Protein AF-A0A8S3R1W1-F1 (afdb_monomer_lite)

Structure (mmCIF, N/CA/C/O backbone):
data_AF-A0A8S3R1W1-F1
#
_entry.id   AF-A0A8S3R1W1-F1
#
loop_
_atom_site.group_PDB
_atom_site.id
_atom_site.type_symbol
_atom_site.label_atom_id
_atom_site.label_alt_id
_atom_site.label_comp_id
_atom_site.label_asym_id
_atom_site.label_entity_id
_atom_site.label_seq_id
_atom_site.pdbx_PDB_ins_code
_atom_site.Cartn_x
_atom_site.Cartn_y
_atom_site.Cartn_z
_atom_site.occupancy
_atom_site.B_iso_or_equiv
_atom_site.auth_seq_id
_atom_site.auth_comp_id
_atom_site.auth_asym_id
_atom_site.auth_atom_id
_atom_site.pdbx_PDB_model_num
ATOM 1 N N . MET A 1 1 ? 30.545 12.378 -71.059 1.00 62.28 1 MET A N 1
ATOM 2 C CA . MET A 1 1 ? 31.740 12.151 -70.222 1.00 62.28 1 MET A CA 1
ATOM 3 C C . MET A 1 1 ? 31.896 13.352 -69.300 1.00 62.28 1 MET A C 1
ATOM 5 O O . MET A 1 1 ? 31.771 14.473 -69.785 1.00 62.28 1 MET A O 1
ATOM 9 N N . THR A 1 2 ? 32.040 13.124 -67.996 1.00 83.81 2 THR A N 1
ATOM 10 C CA . THR A 1 2 ? 32.124 14.162 -66.950 1.00 83.81 2 THR A CA 1
ATOM 11 C C . THR A 1 2 ? 33.493 14.103 -66.293 1.00 83.81 2 THR A C 1
ATOM 13 O O . THR A 1 2 ? 33.941 13.021 -65.923 1.00 83.81 2 THR A O 1
ATOM 16 N N . PHE A 1 3 ? 34.131 15.254 -66.132 1.00 90.25 3 PHE A N 1
ATOM 17 C CA . PHE A 1 3 ? 35.479 15.382 -65.592 1.00 90.25 3 PHE A CA 1
ATOM 18 C C . PHE A 1 3 ? 35.450 16.205 -64.308 1.00 90.25 3 PHE A C 1
ATOM 20 O O . PHE A 1 3 ? 34.447 16.839 -63.983 1.00 90.25 3 PHE A O 1
ATOM 27 N N . TYR A 1 4 ? 36.554 16.207 -63.581 1.00 91.75 4 TYR A N 1
ATOM 28 C CA . TYR A 1 4 ? 36.767 17.025 -62.402 1.00 91.75 4 TYR A CA 1
ATOM 29 C C . TYR A 1 4 ? 37.987 17.914 -62.618 1.00 91.75 4 TYR A C 1
ATOM 31 O O . TYR A 1 4 ? 39.037 17.432 -63.046 1.00 91.75 4 TYR A O 1
ATOM 39 N N . CYS A 1 5 ? 37.844 19.208 -62.338 1.00 91.50 5 CYS A N 1
ATOM 40 C CA . CYS A 1 5 ? 38.947 20.154 -62.404 1.00 91.50 5 CYS A CA 1
ATOM 41 C C . CYS A 1 5 ? 39.556 20.331 -61.012 1.00 91.50 5 CYS A C 1
ATOM 43 O O . CYS A 1 5 ? 38.955 20.986 -60.164 1.00 91.50 5 CYS A O 1
ATOM 45 N N . SER A 1 6 ? 40.766 19.817 -60.783 1.00 87.81 6 SER A N 1
ATOM 46 C CA . SER A 1 6 ? 41.440 19.938 -59.479 1.00 87.81 6 SER A CA 1
ATOM 47 C C . SER A 1 6 ? 41.802 21.382 -59.124 1.00 87.81 6 SER A C 1
ATOM 49 O O . SER A 1 6 ? 41.857 21.734 -57.952 1.00 87.81 6 SER A O 1
ATOM 51 N N . THR A 1 7 ? 41.990 22.248 -60.127 1.00 88.56 7 THR A N 1
ATOM 52 C CA . THR A 1 7 ? 42.288 23.676 -59.921 1.00 88.56 7 THR A CA 1
ATOM 53 C C . THR A 1 7 ? 41.090 24.460 -59.378 1.00 88.56 7 THR A C 1
ATOM 55 O O . THR A 1 7 ? 41.277 25.375 -58.584 1.00 88.56 7 THR A O 1
ATOM 58 N N . HIS A 1 8 ? 39.872 24.117 -59.809 1.00 89.19 8 HIS A N 1
ATOM 59 C CA . HIS A 1 8 ? 38.638 24.814 -59.417 1.00 89.19 8 HIS A CA 1
ATOM 60 C C . HIS A 1 8 ? 37.786 24.017 -58.418 1.00 89.19 8 HIS A C 1
ATOM 62 O O . HIS A 1 8 ? 36.815 24.550 -57.894 1.00 89.19 8 HIS A O 1
ATOM 68 N N . ILE A 1 9 ? 38.170 22.768 -58.129 1.00 87.81 9 ILE A N 1
ATOM 69 C CA . ILE A 1 9 ? 37.506 21.864 -57.179 1.00 87.81 9 ILE A CA 1
ATOM 70 C C . ILE A 1 9 ? 36.024 21.667 -57.556 1.00 87.81 9 ILE A C 1
ATOM 72 O O . ILE A 1 9 ? 35.125 21.706 -56.721 1.00 87.81 9 ILE A O 1
ATOM 76 N N . GLU A 1 10 ? 35.748 21.476 -58.851 1.00 89.38 10 GLU A N 1
ATOM 77 C CA . GLU A 1 10 ? 34.379 21.325 -59.356 1.00 89.38 10 GLU A CA 1
ATOM 78 C C . GLU A 1 10 ? 34.262 20.312 -60.513 1.00 89.38 10 GLU A C 1
ATOM 80 O O . GLU A 1 10 ? 35.210 20.119 -61.290 1.00 89.38 10 GLU A O 1
ATOM 85 N N . PRO A 1 11 ? 33.101 19.637 -60.649 1.00 90.19 11 PRO A N 1
ATOM 86 C CA . PRO A 1 11 ? 32.809 18.794 -61.798 1.00 90.19 11 PRO A CA 1
ATOM 87 C C . PRO A 1 11 ? 32.510 19.650 -63.035 1.00 90.19 11 PRO A C 1
ATOM 89 O O . PRO A 1 11 ? 31.760 20.621 -62.984 1.00 90.19 11 PRO A O 1
ATOM 92 N N . CYS A 1 12 ? 33.048 19.250 -64.183 1.00 89.19 12 CYS A N 1
ATOM 93 C CA . CYS A 1 12 ? 32.896 19.954 -65.450 1.00 89.19 12 CYS A CA 1
ATOM 94 C C . CYS A 1 12 ? 32.514 19.002 -66.596 1.00 89.19 12 CYS A C 1
ATOM 96 O O . CYS A 1 12 ? 32.862 17.818 -66.626 1.00 89.19 12 CYS A O 1
ATOM 98 N N . CYS A 1 13 ? 31.757 19.522 -67.565 1.00 89.69 13 CYS A N 1
ATOM 99 C CA . CYS A 1 13 ? 31.455 18.826 -68.815 1.00 89.69 13 CYS A CA 1
ATOM 100 C C . CYS A 1 13 ? 32.455 19.217 -69.918 1.00 89.69 13 CYS A C 1
ATOM 102 O O . CYS A 1 13 ? 33.242 20.151 -69.763 1.00 89.69 13 CYS A O 1
ATOM 104 N N . VAL A 1 14 ? 32.391 18.534 -71.065 1.00 87.31 14 VAL A N 1
ATOM 105 C CA . VAL A 1 14 ? 33.278 18.778 -72.222 1.00 87.31 14 VAL A CA 1
ATOM 106 C C . VAL A 1 14 ? 33.239 20.241 -72.699 1.00 87.31 14 VAL A C 1
ATOM 108 O O . VAL A 1 14 ? 34.277 20.805 -73.050 1.00 87.31 14 VAL A O 1
ATOM 111 N N . SER A 1 15 ? 32.069 20.885 -72.657 1.00 88.62 15 SER A N 1
ATOM 112 C CA . SER A 1 15 ? 31.927 22.304 -73.013 1.00 88.62 15 SER A CA 1
ATOM 113 C C . SER A 1 15 ? 32.654 23.216 -72.019 1.00 88.62 15 SER A C 1
ATOM 115 O O . SER A 1 15 ? 33.432 24.073 -72.424 1.00 88.62 15 SER A O 1
ATOM 117 N N . CYS A 1 16 ? 32.495 22.982 -70.711 1.00 88.06 16 CYS A N 1
ATOM 118 C CA . CYS A 1 16 ? 33.198 23.754 -69.680 1.00 88.06 16 CYS A CA 1
ATOM 119 C C . CYS A 1 16 ? 34.724 23.617 -69.792 1.00 88.06 16 CYS A C 1
ATOM 121 O O . CYS A 1 16 ? 35.439 24.593 -69.563 1.00 88.06 16 CYS A O 1
ATOM 123 N N . ILE 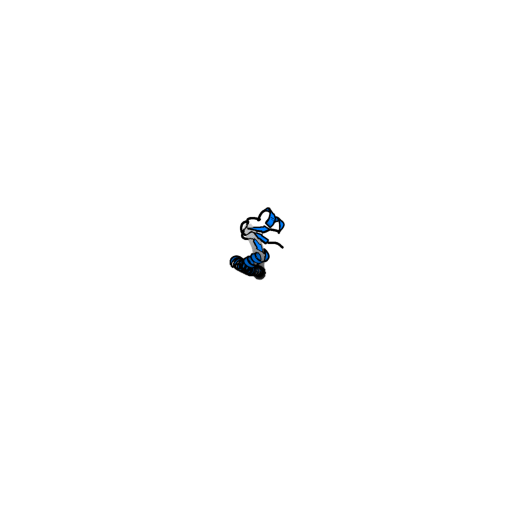A 1 17 ? 35.226 22.436 -70.173 1.00 86.69 17 ILE A N 1
ATOM 124 C CA . ILE A 1 17 ? 36.659 22.212 -70.417 1.00 86.69 17 ILE A CA 1
ATOM 125 C C . ILE A 1 17 ? 37.172 23.095 -71.553 1.00 86.69 17 ILE A C 1
ATOM 127 O O . ILE A 1 17 ? 38.246 23.681 -71.438 1.00 86.69 17 ILE A O 1
ATOM 131 N N . SER A 1 18 ? 36.398 23.204 -72.631 1.00 84.38 18 SER A N 1
ATOM 132 C CA . SER A 1 18 ? 36.803 23.930 -73.838 1.00 84.38 18 SER A CA 1
ATOM 133 C C . SER A 1 18 ? 36.807 25.449 -73.639 1.00 84.38 18 SER A C 1
ATOM 135 O O . SER A 1 18 ? 37.669 26.130 -74.197 1.00 84.38 18 SER A O 1
ATOM 137 N N . ASP A 1 19 ? 35.896 25.959 -72.804 1.00 87.38 19 ASP A N 1
ATOM 138 C CA . ASP A 1 19 ? 35.684 27.401 -72.637 1.00 87.38 19 ASP A CA 1
ATOM 139 C C . ASP A 1 19 ? 36.339 27.963 -71.370 1.00 87.38 19 ASP A C 1
ATOM 141 O O . ASP A 1 19 ? 37.083 28.941 -71.428 1.00 87.38 19 ASP A O 1
ATOM 145 N N . LYS A 1 20 ? 36.071 27.352 -70.210 1.00 85.19 20 LYS A N 1
ATOM 146 C CA . LYS A 1 20 ? 36.427 27.907 -68.892 1.00 85.19 20 LYS A CA 1
ATOM 147 C C . LYS A 1 20 ? 37.667 27.265 -68.283 1.00 85.19 20 LYS A C 1
ATOM 149 O O . LYS A 1 20 ? 38.432 27.943 -67.606 1.00 85.19 20 LYS A O 1
ATOM 154 N N . HIS A 1 21 ? 37.900 25.982 -68.555 1.00 87.56 21 HIS A N 1
ATOM 155 C CA . HIS A 1 21 ? 39.029 25.231 -67.992 1.00 87.56 21 HIS A CA 1
ATOM 156 C C . HIS A 1 21 ? 40.114 24.903 -69.026 1.00 87.56 21 HIS A C 1
ATOM 158 O O . HIS A 1 21 ? 40.952 24.037 -68.785 1.00 87.56 21 HIS A O 1
ATOM 164 N N . LYS A 1 22 ? 40.153 25.632 -70.153 1.00 83.50 22 LYS A N 1
ATOM 165 C CA . LYS A 1 22 ? 41.090 25.418 -71.274 1.00 83.50 22 LYS A CA 1
ATOM 166 C C . LYS A 1 22 ? 42.569 25.457 -70.865 1.00 83.50 22 LYS A C 1
ATOM 168 O O . LYS A 1 22 ? 43.431 24.945 -71.575 1.00 83.50 22 LYS A O 1
ATOM 173 N N . HIS A 1 23 ? 42.880 26.113 -69.749 1.00 86.44 23 HIS A N 1
ATOM 174 C CA . HIS A 1 23 ? 44.240 26.259 -69.221 1.00 86.44 23 HIS A CA 1
ATOM 175 C C . HIS A 1 23 ? 44.473 25.486 -67.916 1.00 86.44 23 HIS A C 1
ATOM 177 O O . HIS A 1 23 ? 45.573 25.536 -67.364 1.00 86.44 23 HIS A O 1
ATOM 183 N N . CYS A 1 24 ? 43.471 24.751 -67.430 1.00 87.75 24 CYS A N 1
ATOM 184 C CA . CYS A 1 24 ? 43.619 23.876 -66.276 1.00 87.75 24 CYS A CA 1
ATOM 185 C C . CYS A 1 24 ? 44.366 22.609 -66.690 1.00 87.75 24 CYS A C 1
ATOM 187 O O . CYS A 1 24 ? 43.989 21.943 -67.650 1.00 87.75 24 CYS A O 1
ATOM 189 N N . ARG A 1 25 ? 45.438 22.282 -65.967 1.00 77.12 25 ARG A N 1
ATOM 190 C CA . ARG A 1 25 ? 46.314 21.146 -66.302 1.00 77.12 25 ARG A CA 1
ATOM 191 C C . ARG A 1 25 ? 45.869 19.828 -65.676 1.00 77.12 25 ARG A C 1
ATOM 193 O O . ARG A 1 25 ? 46.262 18.772 -66.152 1.00 77.12 25 ARG A O 1
ATOM 200 N N . GLU A 1 26 ? 45.042 19.894 -64.642 1.00 82.12 26 GLU A N 1
ATOM 201 C CA . GLU A 1 26 ? 44.616 18.740 -63.853 1.00 82.12 26 GLU A CA 1
ATOM 202 C C . GLU A 1 26 ? 43.118 18.506 -64.044 1.00 82.12 26 GLU A C 1
ATOM 204 O O . GLU A 1 26 ? 42.285 18.888 -63.218 1.00 82.12 26 GLU A O 1
ATOM 209 N N . LEU A 1 27 ? 42.785 17.928 -65.199 1.00 86.62 27 LEU A N 1
ATOM 210 C CA . LEU A 1 27 ? 41.463 17.386 -65.486 1.00 86.62 27 LEU A CA 1
ATOM 211 C C . LEU A 1 27 ? 41.539 15.869 -65.344 1.00 86.62 27 LEU A C 1
ATOM 213 O O . LEU A 1 27 ? 42.262 15.208 -66.086 1.00 86.62 27 LEU A O 1
ATOM 217 N N . VAL A 1 28 ? 40.793 15.335 -64.388 1.00 88.31 28 VAL A N 1
ATOM 218 C CA . VAL A 1 28 ? 40.712 13.898 -64.096 1.00 88.31 28 VAL A CA 1
ATOM 219 C C . VAL A 1 28 ? 39.298 13.407 -64.358 1.00 88.31 28 VAL A C 1
ATOM 221 O O . VAL A 1 28 ? 38.341 14.184 -64.303 1.00 88.31 28 VAL A O 1
ATOM 224 N N . ASP A 1 29 ? 39.139 12.123 -64.671 1.00 89.75 29 ASP A N 1
ATOM 225 C CA . ASP A 1 29 ? 37.804 11.544 -64.785 1.00 89.75 29 ASP A CA 1
ATOM 226 C C . ASP A 1 29 ? 37.107 11.638 -63.418 1.00 89.75 29 ASP A C 1
ATOM 228 O O . ASP A 1 29 ? 37.662 11.262 -62.380 1.00 89.75 29 ASP A O 1
ATOM 232 N N . LEU A 1 30 ? 35.876 12.154 -63.396 1.00 87.81 30 LEU A N 1
ATOM 233 C CA . LEU A 1 30 ? 35.115 12.304 -62.156 1.00 87.81 30 LEU A CA 1
ATOM 234 C C . LEU A 1 30 ? 34.918 10.949 -61.447 1.00 87.81 30 LEU A C 1
ATOM 236 O O . LEU A 1 30 ? 34.847 10.881 -60.217 1.00 87.81 30 LEU A O 1
ATOM 240 N N . SER A 1 31 ? 34.859 9.855 -62.209 1.00 87.25 31 SER A N 1
ATOM 241 C CA . SER A 1 31 ? 34.762 8.499 -61.669 1.00 87.25 31 SER A CA 1
ATOM 242 C C . SER A 1 31 ? 36.019 8.063 -60.905 1.00 87.25 31 SER A C 1
ATOM 244 O O . SER A 1 31 ? 35.906 7.306 -59.942 1.00 87.25 31 SER A O 1
ATOM 246 N N . GLU A 1 32 ? 37.204 8.559 -61.265 1.00 85.19 32 GLU A N 1
ATOM 247 C CA . GLU A 1 32 ? 38.458 8.268 -60.559 1.00 85.19 32 GLU A CA 1
ATOM 248 C C . GLU A 1 32 ? 38.570 9.085 -59.273 1.00 85.19 32 GLU A C 1
ATOM 250 O O . GLU A 1 32 ? 38.876 8.529 -58.219 1.00 85.19 32 GLU A O 1
ATOM 255 N N . VAL A 1 33 ? 38.211 10.373 -59.326 1.00 86.69 33 VAL A N 1
ATOM 256 C CA . VAL A 1 33 ? 38.172 11.244 -58.138 1.00 86.69 33 VAL A CA 1
ATOM 257 C C . VAL A 1 33 ? 37.172 10.715 -57.110 1.00 86.69 33 VAL A C 1
ATOM 259 O O . VAL A 1 33 ? 37.492 10.596 -55.930 1.00 86.69 33 VAL A O 1
ATOM 262 N N . THR A 1 34 ? 35.976 10.312 -57.544 1.00 86.25 34 THR A N 1
ATOM 263 C CA . THR A 1 34 ? 34.969 9.741 -56.634 1.00 86.25 34 THR A CA 1
ATOM 264 C C . THR A 1 34 ? 35.378 8.388 -56.056 1.00 86.25 34 THR A C 1
ATOM 266 O O . THR A 1 34 ? 35.049 8.113 -54.904 1.00 86.25 34 THR A O 1
ATOM 269 N N . LYS A 1 35 ? 36.106 7.544 -56.801 1.00 87.88 35 LYS A N 1
ATOM 270 C CA . LYS A 1 35 ? 36.710 6.320 -56.245 1.00 87.88 35 LYS A CA 1
ATOM 271 C C . LYS A 1 35 ? 37.771 6.653 -55.196 1.00 87.88 35 LYS A C 1
ATOM 273 O O . LYS A 1 35 ? 37.752 6.048 -54.132 1.00 87.88 35 LYS A O 1
ATOM 278 N N . GLY A 1 36 ? 38.634 7.633 -55.466 1.00 85.31 36 GLY A N 1
ATOM 279 C CA . GLY A 1 36 ? 39.655 8.096 -54.524 1.00 85.31 36 GLY A CA 1
ATOM 280 C C . GLY A 1 36 ? 39.055 8.616 -53.217 1.00 85.31 36 GLY A C 1
ATOM 281 O O . GLY A 1 36 ? 39.487 8.201 -52.151 1.00 85.31 36 GLY A O 1
ATOM 282 N N . VAL A 1 37 ? 38.001 9.435 -53.293 1.00 87.38 37 VAL A N 1
ATOM 283 C CA . VAL A 1 37 ? 37.284 9.942 -52.108 1.00 87.38 37 VAL A CA 1
ATOM 284 C C . VAL A 1 37 ? 36.596 8.813 -51.338 1.00 87.38 37 VAL A C 1
ATOM 286 O O . VAL A 1 37 ? 36.685 8.765 -50.119 1.00 87.38 37 VAL A O 1
ATOM 289 N N . LYS A 1 38 ? 35.946 7.863 -52.023 1.00 87.44 38 LYS A N 1
ATOM 290 C CA . LYS A 1 38 ? 35.299 6.711 -51.362 1.00 87.44 38 LYS A CA 1
ATOM 291 C C . LYS A 1 38 ? 36.286 5.783 -50.651 1.00 87.44 38 LYS A C 1
ATOM 293 O O . LYS A 1 38 ? 35.886 5.082 -49.727 1.00 87.44 38 LYS A O 1
ATOM 298 N N . CYS A 1 39 ? 37.534 5.754 -51.106 1.00 88.94 39 CYS A N 1
ATOM 299 C CA . CYS A 1 39 ? 38.614 4.983 -50.499 1.00 88.94 39 CYS A CA 1
ATOM 300 C C . CYS A 1 39 ? 39.528 5.845 -49.614 1.00 88.94 39 CYS A C 1
ATOM 302 O O . CYS A 1 39 ? 40.556 5.341 -49.163 1.00 88.94 39 CYS A O 1
ATOM 304 N N . SER A 1 40 ? 39.204 7.127 -49.400 1.00 93.19 40 SER A N 1
ATOM 305 C CA . SER A 1 40 ? 40.021 7.998 -48.560 1.00 93.19 40 SER A CA 1
ATOM 306 C C . SER A 1 40 ? 39.870 7.589 -47.101 1.00 93.19 40 SER A C 1
ATOM 308 O O . SER A 1 40 ? 38.803 7.142 -46.669 1.00 93.19 40 SER A O 1
ATOM 310 N N . THR A 1 41 ? 40.949 7.742 -46.340 1.00 94.00 41 THR A N 1
ATOM 311 C CA . THR A 1 41 ? 40.965 7.445 -44.907 1.00 94.00 41 THR A CA 1
ATOM 312 C C . THR A 1 41 ? 39.911 8.263 -44.174 1.00 94.00 41 THR A C 1
ATOM 314 O O . THR A 1 41 ? 39.161 7.714 -43.386 1.00 94.00 41 THR A O 1
ATOM 317 N N . GLU A 1 42 ? 39.736 9.538 -44.525 1.00 93.50 42 GLU A N 1
ATOM 318 C CA . GLU A 1 42 ? 38.749 10.418 -43.893 1.00 93.50 42 GLU A CA 1
ATOM 319 C C . GLU A 1 42 ? 37.306 9.958 -44.137 1.00 93.50 42 GLU A C 1
ATOM 321 O O . GLU A 1 42 ? 36.463 10.073 -43.247 1.00 93.50 42 GLU A O 1
ATOM 326 N N . PHE A 1 43 ? 36.998 9.449 -45.337 1.00 93.56 43 PHE A N 1
ATOM 327 C CA . PHE A 1 43 ? 35.667 8.926 -45.640 1.00 93.56 43 PHE A CA 1
ATOM 328 C C . PHE A 1 43 ? 35.396 7.613 -44.899 1.00 93.56 43 PHE A C 1
ATOM 330 O O . PHE A 1 43 ? 34.294 7.423 -44.380 1.00 93.56 43 PHE A O 1
ATOM 337 N N . LEU A 1 44 ? 36.386 6.719 -44.839 1.00 94.12 44 LEU A N 1
ATOM 338 C CA . LEU A 1 44 ? 36.280 5.456 -44.108 1.00 94.12 44 LEU A CA 1
ATOM 339 C C . LEU A 1 44 ? 36.157 5.693 -42.595 1.00 94.12 44 LEU A C 1
ATOM 341 O O . LEU A 1 44 ? 35.241 5.144 -41.989 1.00 94.12 44 LEU A O 1
ATOM 345 N N . ASP A 1 45 ? 36.968 6.587 -42.026 1.00 96.25 45 ASP A N 1
ATOM 346 C CA . ASP A 1 45 ? 36.900 6.992 -40.616 1.00 96.25 45 ASP A CA 1
ATOM 347 C C . ASP A 1 45 ? 35.539 7.622 -40.284 1.00 96.25 45 ASP A C 1
ATOM 349 O O . ASP A 1 45 ? 34.940 7.344 -39.245 1.00 96.25 45 ASP A O 1
ATOM 353 N N . LEU A 1 46 ? 35.011 8.485 -41.163 1.00 94.94 46 LEU A N 1
ATOM 354 C CA . LEU A 1 46 ? 33.683 9.069 -40.971 1.00 94.94 46 LEU A CA 1
ATOM 355 C C . LEU A 1 46 ? 32.597 7.991 -41.002 1.00 94.94 46 LEU A C 1
ATOM 357 O O . LEU A 1 46 ? 31.669 8.045 -40.196 1.00 94.94 46 LEU A O 1
ATOM 361 N N . LYS A 1 47 ? 32.702 7.029 -41.922 1.00 94.75 47 LYS A N 1
ATOM 362 C CA . LYS A 1 47 ? 31.755 5.919 -42.028 1.00 94.75 47 LYS A CA 1
ATOM 363 C C . LYS A 1 47 ? 31.759 5.070 -40.753 1.00 94.75 47 LYS A C 1
ATOM 365 O O . LYS A 1 47 ? 30.685 4.835 -40.210 1.00 94.75 47 LYS A O 1
ATOM 370 N N . GLU A 1 48 ? 32.933 4.686 -40.258 1.00 96.75 48 GLU A N 1
ATOM 371 C CA . GLU A 1 48 ? 33.084 3.923 -39.011 1.00 96.75 48 GLU A CA 1
ATOM 372 C C . GLU A 1 48 ? 32.486 4.685 -37.824 1.00 96.75 48 GLU A C 1
ATOM 374 O O . GLU A 1 48 ? 31.643 4.163 -37.103 1.00 96.75 48 GLU A O 1
ATOM 379 N N . ARG A 1 49 ? 32.787 5.982 -37.691 1.00 97.00 49 ARG A N 1
ATOM 380 C CA . ARG A 1 49 ? 32.215 6.812 -36.619 1.00 97.00 49 ARG A CA 1
ATOM 381 C C . ARG A 1 49 ? 30.694 6.934 -36.694 1.00 97.00 49 ARG A C 1
ATOM 383 O O . ARG A 1 49 ? 30.044 7.058 -35.659 1.00 97.00 49 ARG A O 1
ATOM 390 N N . VAL A 1 50 ? 30.116 6.964 -37.895 1.00 97.12 50 VAL A N 1
ATOM 391 C CA . VAL A 1 50 ? 28.655 6.979 -38.066 1.00 97.12 50 VAL A CA 1
ATOM 392 C C . VAL A 1 50 ? 28.051 5.637 -37.650 1.00 97.12 50 VAL A C 1
ATOM 394 O O . VAL A 1 50 ? 27.010 5.631 -36.991 1.00 97.12 50 VAL A O 1
ATOM 397 N N . GLU A 1 51 ? 28.702 4.523 -37.986 1.00 97.31 51 GLU A N 1
ATOM 398 C CA . GLU A 1 51 ? 28.297 3.180 -37.552 1.00 97.31 51 GLU A CA 1
ATOM 399 C C . GLU A 1 51 ? 28.371 3.049 -36.020 1.00 97.31 51 GLU A C 1
ATOM 401 O O . GLU A 1 51 ? 27.384 2.654 -35.399 1.00 97.31 51 GLU A O 1
ATOM 406 N N . ASP A 1 52 ? 29.459 3.508 -35.396 1.00 97.81 52 ASP A N 1
ATOM 407 C CA . ASP A 1 52 ? 29.621 3.534 -33.937 1.00 97.81 52 ASP A CA 1
ATOM 408 C C . ASP A 1 52 ? 28.534 4.363 -33.246 1.00 97.81 52 ASP A C 1
ATOM 410 O O . ASP A 1 52 ? 27.927 3.932 -32.263 1.00 97.81 52 ASP A O 1
ATOM 414 N N . VAL A 1 53 ? 28.249 5.562 -33.766 1.00 97.75 53 VAL A N 1
ATOM 415 C CA . VAL A 1 53 ? 27.180 6.413 -33.227 1.00 97.75 53 VAL A CA 1
ATOM 416 C C . VAL A 1 53 ? 25.826 5.717 -33.349 1.00 97.75 53 VAL A C 1
ATOM 418 O O . VAL A 1 53 ? 25.027 5.800 -32.418 1.00 97.75 53 VAL A O 1
ATOM 421 N N . SER A 1 54 ? 25.564 5.016 -34.455 1.00 97.38 54 SER A N 1
ATOM 422 C CA . SER A 1 54 ? 24.324 4.255 -34.630 1.00 97.38 54 SER A CA 1
ATOM 423 C C . SER A 1 54 ? 24.178 3.168 -33.565 1.00 97.38 54 SER A C 1
ATOM 425 O O . SER A 1 54 ? 23.127 3.082 -32.931 1.00 97.38 54 SER A O 1
ATOM 427 N N . LEU A 1 55 ? 25.238 2.397 -33.310 1.00 97.88 55 LEU A N 1
ATOM 428 C CA . LEU A 1 55 ? 25.242 1.348 -32.285 1.00 97.88 55 LEU A CA 1
ATOM 429 C C . LEU A 1 55 ? 25.008 1.924 -30.883 1.00 97.88 55 LEU A C 1
ATOM 431 O O . LEU A 1 55 ? 24.151 1.442 -30.145 1.00 97.88 55 LEU A O 1
ATOM 435 N N . ILE A 1 56 ? 25.695 3.016 -30.537 1.00 97.94 56 ILE A N 1
ATOM 436 C CA . ILE A 1 56 ? 25.513 3.694 -29.245 1.00 97.94 56 ILE A CA 1
ATOM 437 C C . ILE A 1 56 ? 24.069 4.188 -29.085 1.00 97.94 56 ILE A C 1
ATOM 439 O O . ILE A 1 56 ? 23.487 4.090 -28.002 1.00 97.94 56 ILE A O 1
ATOM 443 N N . LEU A 1 57 ? 23.466 4.733 -30.145 1.00 97.75 57 LEU A N 1
ATOM 444 C CA . LEU A 1 57 ? 22.079 5.196 -30.105 1.00 97.75 57 LEU A CA 1
ATOM 445 C C . LEU A 1 57 ? 21.091 4.041 -29.907 1.00 97.75 57 LEU A C 1
ATOM 447 O O . LEU A 1 57 ? 20.116 4.206 -29.167 1.00 97.75 57 LEU A O 1
ATOM 451 N N . GLU A 1 58 ? 21.337 2.882 -30.515 1.00 98.00 58 GLU A N 1
ATOM 452 C CA . GLU A 1 58 ? 20.538 1.671 -30.298 1.00 98.00 58 GLU A CA 1
ATOM 453 C C . GLU A 1 58 ? 20.644 1.181 -28.849 1.00 98.00 58 GLU A C 1
ATOM 455 O O . GLU A 1 58 ? 19.618 0.984 -28.191 1.00 98.00 58 GLU A O 1
ATOM 460 N N . GLU A 1 59 ? 21.859 1.084 -28.305 1.00 98.00 59 GLU A N 1
ATOM 461 C CA . GLU A 1 59 ? 22.093 0.688 -26.910 1.00 98.00 59 GLU A CA 1
ATOM 462 C C . GLU A 1 59 ? 21.433 1.650 -25.916 1.00 98.00 59 GLU A C 1
ATOM 464 O O . GLU A 1 59 ? 20.761 1.228 -24.968 1.00 98.00 59 GLU A O 1
ATOM 469 N N . LEU A 1 60 ? 21.570 2.960 -26.142 1.00 97.94 60 LEU A N 1
ATOM 470 C CA . LEU A 1 60 ? 20.920 3.978 -25.320 1.00 97.94 60 LEU A CA 1
ATOM 471 C C . LEU A 1 60 ? 19.399 3.868 -25.406 1.00 97.94 60 LEU A C 1
ATOM 473 O O . LEU A 1 60 ? 18.721 3.973 -24.382 1.00 97.94 60 LEU A O 1
ATOM 477 N N . THR A 1 61 ? 18.857 3.636 -26.600 1.00 98.00 61 THR A N 1
ATOM 478 C CA . THR A 1 61 ? 17.414 3.464 -26.793 1.00 98.00 61 THR A CA 1
ATOM 479 C C . THR A 1 61 ? 16.912 2.259 -26.009 1.00 98.00 61 THR A C 1
ATOM 481 O O . THR A 1 61 ? 15.959 2.393 -25.237 1.00 98.00 61 THR A O 1
ATOM 484 N N . GLN A 1 62 ? 17.589 1.115 -26.121 1.00 98.12 62 GLN A N 1
ATOM 485 C CA . GLN A 1 62 ? 17.224 -0.094 -25.388 1.00 98.12 62 GLN A CA 1
ATOM 486 C C . GLN A 1 62 ? 17.319 0.116 -23.872 1.00 98.12 62 GLN A C 1
ATOM 488 O O . GLN A 1 62 ? 16.368 -0.166 -23.143 1.00 98.12 62 GLN A O 1
ATOM 493 N N . SER A 1 63 ? 18.404 0.734 -23.398 1.00 98.19 63 SER A N 1
ATOM 494 C CA . SER A 1 63 ? 18.581 1.092 -21.987 1.00 98.19 63 SER A CA 1
ATOM 495 C C . SER A 1 63 ? 17.435 1.968 -21.464 1.00 98.19 63 SER A C 1
ATOM 497 O O . SER A 1 63 ? 16.931 1.756 -20.357 1.00 98.19 63 SER A O 1
ATOM 499 N N . LYS A 1 64 ? 16.958 2.936 -22.260 1.00 97.75 64 LYS A N 1
ATOM 500 C CA . LYS A 1 64 ? 15.819 3.788 -21.882 1.00 97.75 64 LYS A CA 1
ATOM 501 C C . LYS A 1 64 ? 14.490 3.041 -21.878 1.00 97.75 64 LYS A C 1
ATOM 503 O O . LYS A 1 64 ? 13.662 3.311 -21.0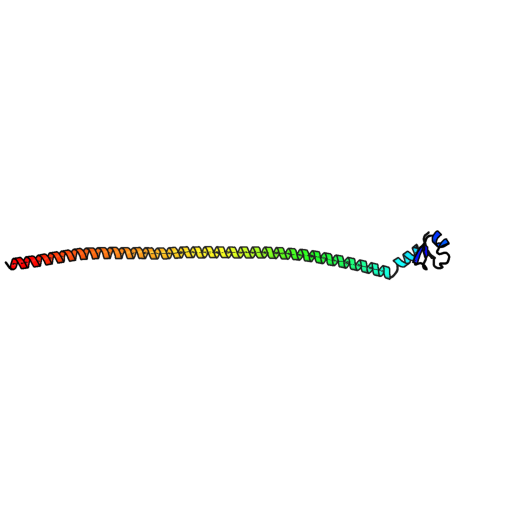04 1.00 97.75 64 LYS A O 1
ATOM 508 N N . VAL A 1 65 ? 14.285 2.099 -22.796 1.00 98.19 65 VAL A N 1
ATOM 509 C CA . VAL A 1 65 ? 13.108 1.217 -22.793 1.00 98.19 65 VAL A CA 1
ATOM 510 C C . VAL A 1 65 ? 13.090 0.354 -21.529 1.00 98.19 65 VAL A C 1
ATOM 512 O O . VAL A 1 65 ? 12.078 0.331 -20.825 1.00 98.19 65 VAL A O 1
ATOM 515 N N . ASP A 1 66 ? 14.217 -0.257 -21.175 1.00 98.19 66 ASP A N 1
ATOM 516 C CA . ASP A 1 66 ? 14.331 -1.107 -19.987 1.00 98.19 66 ASP A CA 1
ATOM 517 C C . ASP A 1 66 ? 14.148 -0.300 -18.695 1.00 98.19 66 ASP A C 1
ATOM 519 O O . ASP A 1 66 ? 13.424 -0.714 -17.788 1.00 98.19 66 ASP A O 1
ATOM 523 N N . GLN A 1 67 ? 14.732 0.902 -18.616 1.00 98.00 67 GLN A N 1
ATOM 524 C CA . GLN A 1 67 ? 14.510 1.826 -17.497 1.00 98.00 67 GLN A CA 1
ATOM 525 C C . GLN A 1 67 ? 13.029 2.185 -17.346 1.00 98.00 67 GLN A C 1
ATOM 527 O O . GLN A 1 67 ? 12.502 2.176 -16.232 1.00 98.00 67 GLN A O 1
ATOM 532 N N . LYS A 1 68 ? 12.334 2.465 -18.454 1.00 98.00 68 LYS A N 1
ATOM 533 C CA . LYS A 1 68 ? 10.898 2.769 -18.441 1.00 98.00 68 LYS A CA 1
ATOM 534 C C . LYS A 1 68 ? 10.075 1.586 -17.925 1.00 98.00 68 LYS A C 1
ATOM 536 O O . LYS A 1 68 ? 9.204 1.790 -17.080 1.00 98.00 68 LYS A O 1
ATOM 541 N N . LEU A 1 69 ? 10.358 0.370 -18.393 1.00 98.06 69 LEU A N 1
ATOM 542 C CA . LEU A 1 69 ? 9.682 -0.849 -17.934 1.00 98.06 69 LEU A CA 1
ATOM 543 C C . LEU A 1 69 ? 9.936 -1.106 -16.445 1.00 98.06 69 LEU A C 1
ATOM 545 O O . LEU A 1 69 ? 9.002 -1.364 -15.687 1.00 98.06 69 LEU A O 1
ATOM 549 N N . ASN A 1 70 ? 11.182 -0.951 -15.995 1.00 98.19 70 ASN A N 1
ATOM 550 C CA . ASN A 1 70 ? 11.540 -1.098 -14.587 1.00 98.19 70 ASN A CA 1
ATOM 551 C C . ASN A 1 70 ? 10.807 -0.089 -13.697 1.00 98.19 70 ASN A C 1
ATOM 553 O O . ASN A 1 70 ? 10.273 -0.471 -12.657 1.00 98.19 70 ASN A O 1
ATOM 557 N N . LEU A 1 71 ? 10.708 1.175 -14.118 1.00 98.06 71 LEU A N 1
ATOM 558 C CA . LEU A 1 71 ? 9.940 2.191 -13.394 1.00 98.06 71 LEU A CA 1
ATOM 559 C C . LEU A 1 71 ? 8.449 1.841 -13.313 1.00 98.06 71 LEU A C 1
ATOM 561 O O . LEU A 1 71 ? 7.834 2.015 -12.261 1.00 98.06 71 LEU A O 1
ATOM 565 N N . GLN A 1 72 ? 7.863 1.314 -14.392 1.00 97.88 72 GLN A N 1
ATOM 566 C CA . GLN A 1 72 ? 6.469 0.860 -14.390 1.00 97.88 72 GLN A C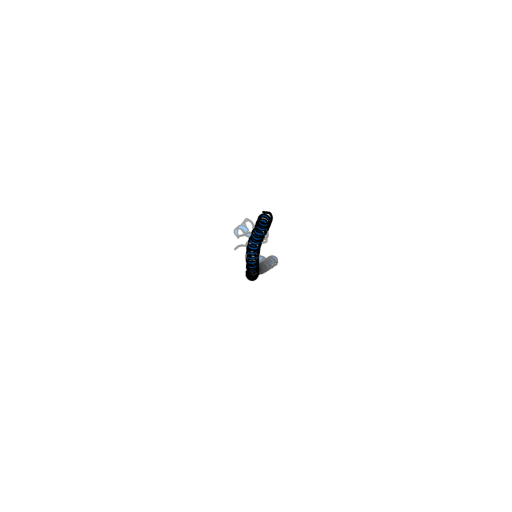A 1
ATOM 567 C C . GLN A 1 72 ? 6.252 -0.309 -13.422 1.00 97.88 72 GLN A C 1
ATOM 569 O O . GLN A 1 72 ? 5.308 -0.275 -12.632 1.00 97.88 72 GLN A O 1
ATOM 574 N N . ASN A 1 73 ? 7.154 -1.291 -13.419 1.00 98.06 73 ASN A N 1
ATOM 575 C CA . ASN A 1 73 ? 7.096 -2.432 -12.504 1.00 98.06 73 ASN A CA 1
ATOM 576 C C . ASN A 1 73 ? 7.264 -2.001 -11.040 1.00 98.06 73 ASN A C 1
ATOM 578 O O . ASN A 1 73 ? 6.527 -2.460 -10.167 1.00 98.06 73 ASN A O 1
ATOM 582 N N . MET A 1 74 ? 8.195 -1.082 -10.760 1.00 98.00 74 MET A N 1
ATOM 583 C CA . MET A 1 74 ? 8.374 -0.517 -9.420 1.00 98.00 74 MET A CA 1
ATOM 584 C C . MET A 1 74 ? 7.117 0.212 -8.949 1.00 98.00 74 MET A C 1
ATOM 586 O O . MET A 1 74 ? 6.682 -0.010 -7.821 1.00 98.00 74 MET A O 1
ATOM 590 N N . LYS A 1 75 ? 6.497 1.023 -9.813 1.00 98.06 75 LYS A N 1
ATOM 591 C CA . LYS A 1 75 ? 5.235 1.697 -9.496 1.00 98.06 75 LYS A CA 1
ATOM 592 C C . LYS A 1 75 ? 4.138 0.691 -9.142 1.00 98.06 75 LYS A C 1
ATOM 594 O O . LYS A 1 75 ? 3.532 0.814 -8.086 1.00 98.06 75 LYS A O 1
ATOM 599 N N . GLN A 1 76 ? 3.921 -0.324 -9.980 1.00 98.06 76 GLN A N 1
ATOM 600 C CA . GLN A 1 76 ? 2.904 -1.352 -9.725 1.00 98.06 76 GLN A CA 1
ATOM 601 C C . GLN A 1 76 ? 3.149 -2.097 -8.409 1.00 98.06 76 GLN A C 1
ATOM 603 O O . GLN A 1 76 ? 2.208 -2.373 -7.667 1.00 98.06 76 GLN A O 1
ATOM 608 N N . LYS A 1 77 ? 4.415 -2.396 -8.095 1.00 98.19 77 LYS A N 1
ATOM 609 C CA . LYS A 1 77 ? 4.789 -3.025 -6.827 1.00 98.19 77 LYS A CA 1
ATOM 610 C C . LYS A 1 77 ? 4.473 -2.125 -5.632 1.00 98.19 77 LYS A C 1
ATOM 612 O O . LYS A 1 77 ? 3.905 -2.608 -4.657 1.00 98.19 77 LYS A O 1
ATOM 617 N N . ILE A 1 78 ? 4.800 -0.835 -5.721 1.00 98.12 78 ILE A N 1
ATOM 618 C CA . ILE A 1 78 ? 4.477 0.148 -4.679 1.00 98.12 78 ILE A CA 1
ATOM 619 C C . ILE A 1 78 ? 2.960 0.236 -4.487 1.00 98.12 78 ILE A C 1
ATOM 621 O O . ILE A 1 78 ? 2.494 0.135 -3.355 1.00 98.12 78 ILE A O 1
ATOM 625 N N . ASP A 1 79 ? 2.189 0.354 -5.570 1.00 97.94 79 ASP A N 1
ATOM 626 C CA . ASP A 1 79 ? 0.724 0.427 -5.511 1.00 97.94 79 ASP A CA 1
ATOM 627 C C . ASP A 1 79 ? 0.130 -0.825 -4.833 1.00 97.94 79 ASP A C 1
ATOM 629 O O . ASP A 1 79 ? -0.731 -0.723 -3.955 1.00 97.94 79 ASP A O 1
ATOM 633 N N . TYR A 1 80 ? 0.645 -2.012 -5.172 1.00 98.25 80 TYR A N 1
ATOM 634 C CA . TYR A 1 80 ? 0.252 -3.271 -4.536 1.00 98.25 80 TYR A CA 1
ATOM 635 C C . TYR A 1 80 ? 0.598 -3.315 -3.041 1.00 98.25 80 TYR A C 1
ATOM 637 O O . TYR A 1 80 ? -0.233 -3.710 -2.218 1.00 98.25 80 TYR A O 1
ATOM 645 N N . ASP A 1 81 ? 1.814 -2.908 -2.673 1.00 98.25 81 ASP A N 1
ATOM 646 C CA . ASP A 1 81 ? 2.266 -2.909 -1.283 1.00 98.25 81 ASP A CA 1
ATOM 647 C C . ASP A 1 81 ? 1.442 -1.931 -0.426 1.00 98.25 81 ASP A C 1
ATOM 649 O O . ASP A 1 81 ? 1.057 -2.280 0.694 1.00 98.25 81 ASP A O 1
ATOM 653 N N . VAL A 1 82 ? 1.097 -0.755 -0.964 1.00 97.75 82 VAL A N 1
ATOM 654 C CA . VAL A 1 82 ? 0.220 0.231 -0.308 1.00 97.75 82 VAL A CA 1
ATOM 655 C C . VAL A 1 82 ? -1.167 -0.354 -0.049 1.00 97.75 82 VAL A C 1
ATOM 657 O O . VAL A 1 82 ? -1.664 -0.279 1.077 1.00 97.75 82 VAL A O 1
ATOM 660 N N . GLU A 1 83 ? -1.785 -0.978 -1.053 1.00 98.06 83 GLU A N 1
ATOM 661 C CA . GLU A 1 83 ? -3.098 -1.614 -0.899 1.00 98.06 83 GLU A CA 1
ATOM 662 C C . GLU A 1 83 ? -3.074 -2.759 0.120 1.00 98.06 83 GLU A C 1
ATOM 664 O O . GLU A 1 83 ? -3.974 -2.884 0.956 1.00 98.06 83 GLU A O 1
ATOM 669 N N . ARG A 1 84 ? -2.016 -3.575 0.114 1.00 98.19 84 ARG A N 1
ATOM 670 C CA . ARG A 1 84 ? -1.848 -4.653 1.095 1.00 98.19 84 ARG A CA 1
ATOM 671 C C . ARG A 1 84 ? -1.747 -4.108 2.520 1.00 98.19 84 ARG A C 1
ATOM 673 O O . ARG A 1 84 ? -2.410 -4.632 3.414 1.00 98.19 84 ARG A O 1
ATOM 680 N N . ILE A 1 85 ? -0.943 -3.065 2.734 1.00 98.06 85 ILE A N 1
ATOM 681 C CA . ILE A 1 85 ? -0.791 -2.428 4.050 1.00 98.06 85 ILE A CA 1
ATOM 682 C C . ILE A 1 85 ? -2.121 -1.823 4.505 1.00 98.06 85 ILE A C 1
ATOM 684 O O . ILE A 1 85 ? -2.535 -2.056 5.639 1.00 98.06 85 ILE A O 1
ATOM 688 N N . ARG A 1 86 ? -2.833 -1.114 3.621 1.00 98.00 86 ARG A N 1
ATOM 689 C CA . ARG A 1 86 ? -4.147 -0.530 3.926 1.00 98.00 86 ARG A CA 1
ATOM 690 C C . ARG A 1 86 ? -5.146 -1.593 4.385 1.00 98.00 86 ARG A C 1
ATOM 692 O O . ARG A 1 86 ? -5.801 -1.413 5.409 1.00 98.00 86 ARG A O 1
ATOM 699 N N . LYS A 1 87 ? -5.223 -2.725 3.680 1.00 97.94 87 LYS A N 1
ATOM 700 C CA . LYS A 1 87 ? -6.086 -3.854 4.070 1.00 97.94 87 LYS A CA 1
ATOM 701 C C . LYS A 1 87 ? -5.707 -4.430 5.433 1.00 97.94 87 LYS A C 1
ATOM 703 O O . LYS A 1 87 ? -6.594 -4.717 6.233 1.00 97.94 87 LYS A O 1
ATOM 708 N N . ALA A 1 88 ? -4.412 -4.576 5.711 1.00 98.06 88 ALA A N 1
ATOM 709 C CA . ALA A 1 88 ? -3.940 -5.069 7.002 1.00 98.06 88 ALA A CA 1
ATOM 710 C C . ALA A 1 88 ? -4.304 -4.113 8.151 1.00 98.06 88 ALA A C 1
ATOM 712 O O . ALA A 1 88 ? -4.800 -4.567 9.181 1.00 98.06 88 ALA A O 1
ATOM 713 N N . ILE A 1 89 ? -4.119 -2.802 7.957 1.00 98.00 89 ILE A N 1
ATOM 714 C CA . ILE A 1 89 ? -4.497 -1.775 8.939 1.00 98.00 89 ILE A CA 1
ATOM 715 C C . ILE A 1 89 ? -6.000 -1.826 9.210 1.00 98.00 89 ILE A C 1
ATOM 717 O O . ILE A 1 89 ? -6.391 -1.931 10.368 1.00 98.00 89 ILE A O 1
ATOM 721 N N . ASN A 1 90 ? -6.833 -1.823 8.167 1.00 98.06 90 ASN A N 1
ATOM 722 C CA . ASN A 1 90 ? -8.288 -1.868 8.332 1.00 98.06 90 ASN A CA 1
ATOM 723 C C . ASN A 1 90 ? -8.727 -3.131 9.083 1.00 98.06 90 ASN A C 1
ATOM 725 O O . ASN A 1 90 ? -9.456 -3.035 10.060 1.00 98.06 90 ASN A O 1
ATOM 729 N N . CYS A 1 91 ? -8.178 -4.297 8.728 1.00 98.06 91 CYS A N 1
ATOM 730 C CA . CYS A 1 91 ? -8.455 -5.543 9.443 1.00 98.06 91 CYS A CA 1
ATOM 731 C C . CYS A 1 91 ? -8.085 -5.463 10.938 1.00 98.06 91 CYS A C 1
ATOM 733 O O . CYS A 1 91 ? -8.792 -6.002 11.790 1.00 98.06 91 CYS A O 1
ATOM 735 N N . HIS A 1 92 ? -6.976 -4.800 11.277 1.00 97.88 92 HIS A N 1
ATOM 736 C CA . HIS A 1 92 ? -6.587 -4.583 12.670 1.00 97.88 92 HIS A CA 1
ATOM 737 C C . HIS A 1 92 ? -7.507 -3.600 13.398 1.00 97.88 92 HIS A C 1
ATOM 739 O O . HIS A 1 92 ? -7.834 -3.846 14.560 1.00 97.88 92 HIS A O 1
ATOM 745 N N . LEU A 1 93 ? -7.934 -2.525 12.732 1.00 97.69 93 LEU A N 1
ATOM 746 C CA . LEU A 1 93 ? -8.883 -1.560 13.285 1.00 97.69 93 LEU A CA 1
ATOM 747 C C . LEU A 1 93 ? -10.241 -2.214 13.556 1.00 97.69 93 LEU A C 1
ATOM 749 O O . LEU A 1 93 ? -10.757 -2.061 14.659 1.00 97.69 93 LEU A O 1
ATOM 753 N N . ASP A 1 94 ? -10.750 -3.026 12.629 1.00 97.81 94 ASP A N 1
ATOM 754 C CA . ASP A 1 94 ? -12.012 -3.758 12.798 1.00 97.81 94 ASP A CA 1
ATOM 755 C C . ASP A 1 94 ? -11.945 -4.712 14.001 1.00 97.81 94 ASP A C 1
ATOM 757 O O . ASP A 1 94 ? -12.849 -4.762 14.837 1.00 97.81 94 ASP A O 1
ATOM 761 N N . LYS A 1 95 ? -10.830 -5.440 14.153 1.00 98.06 95 LYS A N 1
ATOM 762 C CA . LYS A 1 95 ? -10.607 -6.320 15.314 1.00 98.06 95 LYS A CA 1
ATOM 763 C C . LYS A 1 95 ? -10.567 -5.546 16.630 1.00 98.06 95 LYS A C 1
ATOM 765 O O . LYS A 1 95 ? -11.116 -6.015 17.625 1.00 98.06 95 LYS A O 1
ATOM 770 N N . LEU A 1 96 ? -9.909 -4.386 16.652 1.00 97.94 96 LEU A N 1
ATOM 771 C CA . LEU A 1 96 ? -9.858 -3.526 17.837 1.00 97.94 96 LEU A CA 1
ATOM 772 C C . LEU A 1 96 ? -11.241 -2.972 18.182 1.00 97.94 96 LEU A C 1
ATOM 774 O O . LEU A 1 96 ? -11.631 -3.013 19.345 1.00 97.94 96 LEU A O 1
ATOM 778 N N . GLN A 1 97 ? -11.988 -2.504 17.183 1.00 97.62 97 GLN A N 1
ATOM 779 C CA . GLN A 1 97 ? -13.342 -1.993 17.361 1.00 97.62 97 GLN A CA 1
ATOM 780 C C . GLN A 1 97 ? -14.268 -3.062 17.946 1.00 97.62 97 GLN A C 1
ATOM 782 O O . GLN A 1 97 ? -14.980 -2.784 18.912 1.00 97.62 97 GLN A O 1
ATOM 787 N N . ASN A 1 98 ? -14.227 -4.285 17.415 1.00 97.88 98 ASN A N 1
ATOM 788 C CA . ASN A 1 98 ? -15.037 -5.387 17.932 1.00 97.88 98 ASN A CA 1
ATOM 789 C C . ASN A 1 98 ? -14.663 -5.714 19.379 1.00 97.88 98 ASN A C 1
ATOM 791 O O . ASN A 1 98 ? -15.539 -5.773 20.235 1.00 97.88 98 ASN A O 1
ATOM 795 N N . LYS A 1 99 ? -13.362 -5.799 19.684 1.00 98.00 99 LYS A N 1
ATOM 796 C CA . LYS A 1 99 ? -12.880 -6.052 21.047 1.00 98.00 99 LYS A CA 1
ATOM 797 C C . LYS A 1 99 ? -13.336 -4.983 22.045 1.00 98.00 99 LYS A C 1
ATOM 799 O O . LYS A 1 99 ? -13.721 -5.312 23.162 1.00 98.00 99 LYS A O 1
ATOM 804 N N . PHE A 1 100 ? -13.271 -3.704 21.675 1.00 97.81 100 PHE A N 1
ATOM 805 C CA . PHE A 1 100 ? -13.749 -2.630 22.550 1.00 97.81 100 PHE A CA 1
ATOM 806 C C . PHE A 1 100 ? -15.267 -2.634 22.699 1.00 97.81 100 PHE A C 1
ATOM 808 O O . PHE A 1 100 ? -15.763 -2.314 23.775 1.00 97.81 100 PHE A O 1
ATOM 815 N N . SER A 1 101 ? -15.993 -3.018 21.651 1.00 98.12 101 SER A N 1
ATOM 816 C CA . SER A 1 101 ? -17.451 -3.135 21.697 1.00 98.12 101 SER A CA 1
ATOM 817 C C . SER A 1 101 ? -17.882 -4.263 22.637 1.00 98.12 101 SER A C 1
ATOM 819 O O . SER A 1 101 ? -18.754 -4.052 23.472 1.00 98.12 101 SER A O 1
ATOM 821 N N . GLU A 1 102 ? -17.221 -5.422 22.571 1.00 98.06 102 GLU A N 1
ATOM 822 C CA . GLU A 1 102 ? -17.422 -6.536 23.509 1.00 98.06 102 GLU A CA 1
ATOM 823 C C . GLU A 1 102 ? -17.125 -6.111 24.953 1.00 98.06 102 GLU A C 1
ATOM 825 O O . GLU A 1 102 ? -17.966 -6.276 25.832 1.00 98.06 102 GLU A O 1
ATOM 830 N N . LEU A 1 103 ? -15.976 -5.466 25.188 1.00 98.12 103 LEU A N 1
ATOM 831 C CA . LEU A 1 103 ? -15.603 -4.983 26.519 1.00 98.12 103 LEU A CA 1
ATOM 832 C C . LEU A 1 103 ? -16.608 -3.961 27.073 1.00 98.12 103 LEU A C 1
ATOM 834 O O . LEU A 1 103 ? -16.889 -3.960 28.272 1.00 98.12 103 LEU A O 1
ATOM 838 N N . LEU A 1 104 ? -17.146 -3.088 26.217 1.00 98.00 104 LEU A N 1
ATOM 839 C CA . LEU A 1 104 ? -18.158 -2.114 26.610 1.00 98.00 104 LEU A CA 1
ATOM 840 C C . LEU A 1 104 ? -19.456 -2.805 27.030 1.00 98.00 104 LEU A C 1
ATOM 842 O O . LEU A 1 104 ? -19.988 -2.467 28.082 1.00 98.00 104 LEU A O 1
ATOM 846 N N . VAL A 1 105 ? -19.928 -3.780 26.249 1.00 98.25 105 VAL A N 1
ATOM 847 C CA . VAL A 1 105 ? -21.135 -4.561 26.565 1.00 98.25 105 VAL A CA 1
ATOM 848 C C . VAL A 1 105 ? -20.963 -5.318 27.881 1.00 98.25 105 VAL A C 1
ATOM 850 O O . VAL A 1 105 ? -21.834 -5.247 28.747 1.00 98.25 105 VAL A O 1
ATOM 853 N N . ASP A 1 106 ? -19.823 -5.981 28.074 1.00 98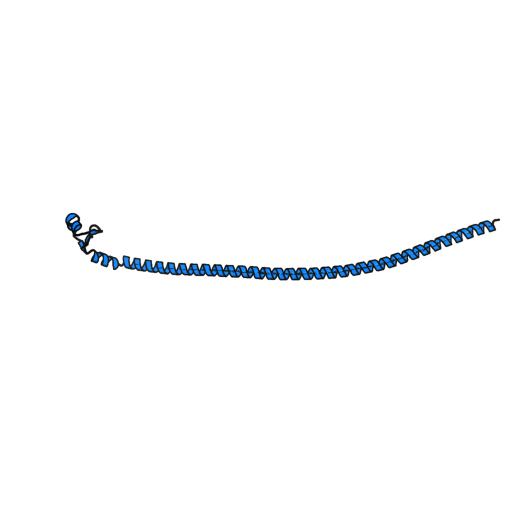.19 106 ASP A N 1
ATOM 854 C CA . ASP A 1 106 ? -19.531 -6.709 29.311 1.00 98.19 106 ASP A CA 1
ATOM 855 C C . ASP A 1 106 ? -19.484 -5.768 30.520 1.00 98.19 106 ASP A C 1
ATOM 857 O O . ASP A 1 106 ? -20.048 -6.066 31.575 1.00 98.19 106 ASP A O 1
ATOM 861 N N . THR A 1 107 ? -18.844 -4.606 30.364 1.00 98.19 107 THR A N 1
ATOM 862 C CA . THR A 1 107 ? -18.761 -3.596 31.426 1.00 98.19 107 THR A CA 1
ATOM 863 C C . THR A 1 107 ? -20.139 -3.022 31.743 1.00 98.19 107 THR A C 1
ATOM 865 O O . THR A 1 107 ? -20.488 -2.897 32.915 1.00 98.19 107 THR A O 1
ATOM 868 N N . GLU A 1 108 ? -20.943 -2.699 30.727 1.00 98.12 108 GLU A N 1
ATOM 869 C CA . GLU A 1 108 ? -22.311 -2.211 30.908 1.00 98.12 108 GLU A CA 1
ATOM 870 C C . GLU A 1 108 ? -23.153 -3.234 31.674 1.00 98.12 108 GLU A C 1
ATOM 872 O O . GLU A 1 108 ? -23.808 -2.878 32.652 1.00 98.12 108 GLU A O 1
ATOM 877 N N . LEU A 1 109 ? -23.090 -4.511 31.286 1.00 98.31 109 LEU A N 1
ATOM 878 C CA . LEU A 1 109 ? -23.826 -5.585 31.947 1.00 98.31 109 LEU A CA 1
ATOM 879 C C . LEU A 1 109 ? -23.401 -5.744 33.411 1.00 98.31 109 LEU A C 1
ATOM 881 O O . LEU A 1 109 ? -24.250 -5.873 34.293 1.00 98.31 109 LEU A O 1
ATOM 885 N N . GLN A 1 110 ? -22.095 -5.705 33.691 1.00 98.19 110 GLN A N 1
ATOM 886 C CA . GLN A 1 110 ? -21.579 -5.762 35.059 1.00 98.19 110 GLN A CA 1
ATOM 887 C C . GLN A 1 110 ? -22.078 -4.587 35.902 1.00 98.19 110 GLN A C 1
ATOM 889 O O . GLN A 1 110 ? -22.552 -4.800 37.017 1.00 98.19 110 GLN A O 1
ATOM 894 N N . GLN A 1 111 ? -22.004 -3.363 35.376 1.00 97.94 111 GLN A N 1
ATOM 895 C CA . GLN A 1 111 ? -22.470 -2.175 36.092 1.00 97.94 111 GLN A CA 1
ATOM 896 C C . GLN A 1 111 ? -23.983 -2.191 36.298 1.00 97.94 111 GLN A C 1
ATOM 898 O O . GLN A 1 111 ? -24.445 -1.875 37.391 1.00 97.94 111 GLN A O 1
ATOM 903 N N . ARG A 1 112 ? -24.756 -2.625 35.297 1.00 98.12 112 ARG A N 1
ATOM 904 C CA . ARG A 1 112 ? -26.208 -2.780 35.419 1.00 98.12 112 ARG A CA 1
ATOM 905 C C . ARG A 1 112 ? -26.564 -3.757 36.537 1.00 98.12 112 ARG A C 1
ATOM 907 O O . ARG A 1 112 ? -27.327 -3.394 37.419 1.00 98.12 112 ARG A O 1
ATOM 914 N N . ASN A 1 113 ? -25.921 -4.924 36.580 1.00 98.19 113 ASN A N 1
ATOM 915 C CA . ASN A 1 113 ? -26.143 -5.907 37.643 1.00 98.19 113 ASN A CA 1
ATOM 916 C C . ASN A 1 113 ? -25.796 -5.364 39.043 1.00 98.19 113 ASN A C 1
ATOM 918 O O . ASN A 1 113 ? -26.440 -5.733 40.022 1.00 98.19 113 ASN A O 1
ATOM 922 N N . ILE A 1 114 ? -24.767 -4.515 39.163 1.00 98.19 114 ILE A N 1
ATOM 923 C CA . ILE A 1 114 ? -24.425 -3.854 40.433 1.00 98.19 114 ILE A CA 1
ATOM 924 C C . ILE A 1 114 ? -25.522 -2.863 40.829 1.00 98.19 114 ILE A C 1
ATOM 926 O O . ILE A 1 114 ? -25.951 -2.857 41.980 1.00 98.19 114 ILE A O 1
ATOM 930 N N . ILE A 1 115 ? -25.982 -2.043 39.882 1.00 98.00 115 ILE A N 1
ATOM 931 C CA . ILE A 1 115 ? -27.055 -1.070 40.111 1.00 98.00 115 ILE A CA 1
ATOM 932 C C . ILE A 1 115 ? -28.350 -1.783 40.512 1.00 98.00 115 ILE A C 1
ATOM 934 O O . ILE A 1 115 ? -28.975 -1.372 41.484 1.00 98.00 115 ILE A O 1
ATOM 938 N N . ASP A 1 116 ? -28.719 -2.864 39.825 1.00 98.19 116 ASP A N 1
ATOM 939 C CA . ASP A 1 116 ? -29.930 -3.632 40.124 1.00 98.19 116 ASP A CA 1
ATOM 940 C C . ASP A 1 116 ? -29.896 -4.189 41.557 1.00 98.19 116 ASP A C 1
ATOM 942 O O . ASP A 1 116 ? -30.859 -4.023 42.304 1.00 98.19 116 ASP A O 1
ATOM 946 N N . ARG A 1 117 ? -28.753 -4.735 42.000 1.00 98.00 117 ARG A N 1
ATOM 947 C CA . ARG A 1 117 ? -28.573 -5.179 43.396 1.00 98.00 117 ARG A CA 1
ATOM 948 C C . ARG A 1 117 ? -28.702 -4.039 44.401 1.00 98.00 117 ARG A C 1
ATOM 950 O O . ARG A 1 117 ? -29.349 -4.201 45.427 1.00 98.00 117 ARG A O 1
ATOM 957 N N . LEU A 1 118 ? -28.110 -2.880 44.110 1.00 97.69 118 LEU A N 1
ATOM 958 C CA . LEU A 1 118 ? -28.232 -1.709 44.982 1.00 97.69 118 LEU A CA 1
ATOM 959 C C . LEU A 1 118 ? -29.685 -1.227 45.079 1.00 97.69 118 LEU A C 1
ATOM 961 O O . LEU A 1 118 ? -30.114 -0.796 46.146 1.00 97.69 118 LEU A O 1
ATOM 965 N N . ILE A 1 119 ? -30.450 -1.300 43.988 1.00 98.00 119 ILE A N 1
ATOM 966 C CA . ILE A 1 119 ? -31.880 -0.968 43.988 1.00 98.00 119 ILE A CA 1
ATOM 967 C C . ILE A 1 119 ? -32.659 -1.939 44.884 1.00 98.00 119 ILE A C 1
ATOM 969 O O . ILE A 1 119 ? -33.503 -1.490 45.663 1.00 98.00 119 ILE A O 1
ATOM 973 N N . GLU A 1 120 ? -32.378 -3.241 44.803 1.00 97.88 120 GLU A N 1
ATOM 974 C CA . GLU A 1 120 ? -32.995 -4.256 45.667 1.00 97.88 120 GLU A CA 1
ATOM 975 C C . GLU A 1 120 ? -32.688 -3.987 47.149 1.00 97.88 120 GLU A C 1
ATOM 977 O O . GLU A 1 120 ? -33.613 -3.849 47.951 1.00 97.88 120 GLU A O 1
ATOM 982 N N . GLU A 1 121 ? -31.412 -3.797 47.500 1.00 97.88 121 GLU A N 1
ATOM 983 C CA . GLU A 1 121 ? -30.978 -3.496 48.873 1.00 97.88 121 GLU A CA 1
ATOM 984 C C . GLU A 1 121 ? -31.633 -2.217 49.421 1.00 97.88 121 GLU A C 1
ATOM 986 O O . GLU A 1 121 ? -32.147 -2.191 50.543 1.00 97.88 121 GLU A O 1
ATOM 991 N N . LEU A 1 122 ? -31.665 -1.143 48.625 1.00 97.44 122 LEU A N 1
ATOM 992 C CA . LEU A 1 122 ? -32.310 0.111 49.022 1.00 97.44 122 LEU A CA 1
ATOM 993 C C . LEU A 1 122 ? -33.820 -0.053 49.214 1.00 97.44 122 LEU A C 1
ATOM 995 O O . LEU A 1 122 ? -34.385 0.562 50.121 1.00 97.44 122 LEU A O 1
ATOM 999 N N . SER A 1 123 ? -34.468 -0.889 48.404 1.00 97.88 123 SER A N 1
ATOM 1000 C CA . SER A 1 123 ? -35.901 -1.172 48.527 1.00 97.88 123 SER A CA 1
ATOM 1001 C C . SER A 1 123 ? -36.218 -1.914 49.828 1.00 97.88 123 SER A C 1
ATOM 1003 O O . SER A 1 123 ? -37.185 -1.572 50.513 1.00 97.88 123 SER A O 1
ATOM 1005 N N . GLU A 1 124 ? -35.384 -2.881 50.225 1.00 97.69 124 GLU A N 1
ATOM 1006 C CA . GLU A 1 124 ? -35.523 -3.590 51.506 1.00 97.69 124 GLU A CA 1
ATOM 1007 C C . GLU A 1 124 ? -35.332 -2.659 52.710 1.00 97.69 124 GLU A C 1
ATOM 1009 O O . GLU A 1 124 ? -36.102 -2.706 53.681 1.00 97.69 124 GLU A O 1
ATOM 1014 N N . ILE A 1 125 ? -34.335 -1.771 52.641 1.00 97.12 125 ILE A N 1
ATOM 1015 C CA . ILE A 1 125 ? -34.090 -0.755 53.671 1.00 97.12 125 ILE A CA 1
ATOM 1016 C C . ILE A 1 125 ? -35.280 0.203 53.761 1.00 97.12 125 ILE A C 1
ATOM 1018 O O . ILE A 1 125 ? -35.755 0.486 54.862 1.00 97.12 125 ILE A O 1
ATOM 1022 N N . GLN A 1 126 ? -35.794 0.677 52.623 1.00 96.94 126 GLN A N 1
ATOM 1023 C CA . GLN A 1 126 ? -36.943 1.578 52.578 1.00 96.94 126 GLN A CA 1
ATOM 1024 C C . GLN A 1 126 ? -38.192 0.928 53.185 1.00 96.94 126 GLN A C 1
ATOM 1026 O O . GLN A 1 126 ? -38.880 1.560 53.988 1.00 96.94 126 GLN A O 1
ATOM 1031 N N . TYR A 1 127 ? -38.464 -0.336 52.854 1.00 97.44 127 TYR A N 1
ATOM 1032 C CA . TYR A 1 127 ? -39.569 -1.095 53.440 1.00 97.44 127 TYR A CA 1
ATOM 1033 C C . TYR A 1 127 ? -39.421 -1.238 54.961 1.00 97.44 127 TYR A C 1
ATOM 1035 O O . TYR A 1 127 ? -40.365 -0.995 55.714 1.00 97.44 127 TYR A O 1
ATOM 1043 N N . SER A 1 128 ? -38.218 -1.578 55.427 1.00 96.81 128 SER A N 1
ATOM 1044 C CA . SER A 1 128 ? -37.927 -1.724 56.856 1.00 96.81 128 SER A CA 1
ATOM 1045 C C . SER A 1 128 ? -38.089 -0.402 57.611 1.00 96.81 128 SER A C 1
ATOM 1047 O O . SER A 1 128 ? -38.683 -0.374 58.687 1.00 96.81 128 SER A O 1
ATOM 1049 N N . ALA A 1 129 ? -37.613 0.704 57.033 1.00 96.94 129 ALA A N 1
ATOM 1050 C CA . ALA A 1 129 ? -37.766 2.040 57.600 1.00 96.94 129 ALA A CA 1
ATOM 1051 C C . ALA A 1 129 ? -39.241 2.463 57.688 1.00 96.94 129 ALA A C 1
ATOM 1053 O O . ALA A 1 129 ? -39.653 3.002 58.714 1.00 96.94 129 ALA A O 1
ATOM 1054 N N . ALA A 1 130 ? -40.042 2.175 56.654 1.00 97.00 130 ALA A N 1
ATOM 1055 C CA . ALA A 1 130 ? -41.480 2.434 56.669 1.00 97.00 130 ALA A CA 1
ATOM 1056 C C . ALA A 1 130 ? -42.174 1.661 57.800 1.00 97.00 130 ALA A C 1
ATOM 1058 O O . ALA A 1 130 ? -42.894 2.252 58.598 1.00 97.00 130 ALA A O 1
ATOM 1059 N N . LYS A 1 131 ? -41.864 0.367 57.949 1.00 96.50 131 LYS A N 1
ATOM 1060 C CA . LYS A 1 131 ? -42.427 -0.461 59.020 1.00 96.50 131 LYS A CA 1
ATOM 1061 C C . LYS A 1 131 ? -42.070 0.058 60.419 1.00 96.50 131 LYS A C 1
ATOM 1063 O O . LYS A 1 131 ? -42.933 0.125 61.289 1.00 96.50 131 LYS A O 1
ATOM 1068 N N . ILE A 1 132 ? -40.809 0.439 60.638 1.00 96.12 132 ILE A N 1
ATOM 1069 C CA . ILE A 1 132 ? -40.360 1.022 61.912 1.00 96.12 132 ILE A CA 1
ATOM 1070 C C . ILE A 1 132 ? -41.093 2.340 62.189 1.00 96.12 132 ILE A C 1
ATOM 1072 O O . ILE A 1 132 ? -41.497 2.586 63.323 1.00 96.12 132 ILE A O 1
ATOM 1076 N N . SER A 1 133 ? -41.283 3.175 61.163 1.00 96.06 133 SER A N 1
ATOM 1077 C CA . SER A 1 133 ? -42.039 4.425 61.277 1.00 96.06 133 SER A CA 1
ATOM 1078 C C . SER A 1 133 ? -43.490 4.174 61.698 1.00 96.06 133 SER A C 1
ATOM 1080 O O . SER A 1 133 ? -43.983 4.850 62.600 1.00 96.06 133 SER A O 1
ATOM 1082 N N . ASP A 1 134 ? -44.153 3.182 61.098 1.00 96.00 134 ASP A N 1
ATOM 1083 C CA . ASP A 1 134 ? -45.526 2.804 61.448 1.00 96.00 134 ASP A CA 1
ATOM 1084 C C . ASP A 1 134 ? -45.622 2.302 62.903 1.00 96.00 134 ASP A C 1
ATOM 1086 O O . ASP A 1 134 ? -46.499 2.721 63.661 1.00 96.00 134 ASP A O 1
ATOM 1090 N N . GLU A 1 135 ? -44.691 1.440 63.332 1.00 94.25 135 GLU A N 1
ATOM 1091 C CA . GLU A 1 135 ? -44.627 0.929 64.711 1.00 94.25 135 GLU A CA 1
ATOM 1092 C C . GLU A 1 135 ? -44.375 2.051 65.737 1.00 94.25 135 GLU A C 1
ATOM 1094 O O . GLU A 1 135 ? -44.995 2.075 66.808 1.00 94.25 135 GLU A O 1
ATOM 1099 N N . LEU A 1 136 ? -43.501 3.010 65.409 1.00 93.50 136 LEU A N 1
ATOM 1100 C CA . LEU A 1 136 ? -43.256 4.207 66.218 1.00 93.50 136 LEU A CA 1
ATOM 1101 C C . LEU A 1 136 ? -44.523 5.047 66.366 1.00 93.50 136 LEU A C 1
ATOM 1103 O O . LEU A 1 136 ? -44.872 5.408 67.488 1.00 93.50 136 LEU A O 1
ATOM 1107 N N . GLN A 1 137 ? -45.246 5.293 65.272 1.00 94.19 137 GLN A N 1
ATOM 1108 C CA . GLN A 1 137 ? -46.482 6.075 65.295 1.00 94.19 137 GLN A CA 1
ATOM 1109 C C . GLN A 1 137 ? -47.562 5.420 66.174 1.00 94.19 137 GLN A C 1
ATOM 1111 O O . GLN A 1 137 ? -48.212 6.100 66.971 1.00 94.19 137 GLN A O 1
ATOM 1116 N N . ILE A 1 138 ? -47.717 4.094 66.091 1.00 93.44 138 ILE A N 1
ATOM 1117 C CA . ILE A 1 138 ? -48.628 3.331 66.963 1.00 93.44 138 ILE A CA 1
ATOM 1118 C C . ILE A 1 138 ? -48.202 3.456 68.434 1.00 93.44 138 ILE A C 1
ATOM 1120 O O . ILE A 1 138 ? -49.033 3.681 69.317 1.00 93.44 138 ILE A O 1
ATOM 1124 N N . THR A 1 139 ? -46.901 3.333 68.708 1.00 91.94 139 THR A N 1
ATOM 1125 C CA . THR A 1 139 ? -46.355 3.423 70.070 1.00 91.94 139 THR A CA 1
ATOM 1126 C C . THR A 1 139 ? -46.556 4.814 70.669 1.00 91.94 139 THR A C 1
ATOM 1128 O O . THR A 1 139 ? -46.980 4.930 71.821 1.00 91.94 139 THR A O 1
ATOM 1131 N N . GLU A 1 140 ? -46.304 5.873 69.897 1.00 91.06 140 GLU A N 1
ATOM 1132 C CA . GLU A 1 140 ? -46.557 7.259 70.303 1.00 91.06 140 GLU A CA 1
ATOM 1133 C C . GLU A 1 140 ? -48.035 7.493 70.625 1.00 91.06 140 GLU A C 1
ATOM 1135 O O . GLU A 1 140 ? -48.360 8.102 71.651 1.00 91.06 140 GLU A O 1
ATOM 1140 N N . GLN A 1 141 ? -48.940 6.965 69.796 1.00 92.06 141 GLN A N 1
ATOM 1141 C CA . GLN A 1 141 ? -50.376 7.079 70.023 1.00 92.06 141 GLN A CA 1
ATOM 1142 C C . GLN A 1 141 ? -50.797 6.397 71.333 1.00 92.06 141 GLN A C 1
ATOM 1144 O O . GLN A 1 141 ? -51.440 7.031 72.173 1.00 92.06 141 GLN A O 1
ATOM 1149 N N . HIS A 1 142 ? -50.375 5.153 71.570 1.00 89.31 142 HIS A N 1
ATOM 1150 C CA . HIS A 1 142 ? -50.682 4.449 72.818 1.00 89.31 142 HIS A CA 1
ATOM 1151 C C . HIS A 1 142 ? -50.056 5.103 74.054 1.00 89.31 142 HIS A C 1
ATOM 1153 O O . HIS A 1 142 ? -50.690 5.159 75.110 1.00 89.31 142 HIS A O 1
ATOM 1159 N N . ALA A 1 143 ? -48.834 5.631 73.948 1.00 87.31 143 ALA A N 1
ATOM 1160 C CA . ALA A 1 143 ? -48.206 6.373 75.037 1.00 87.31 143 ALA A CA 1
ATOM 1161 C C . ALA A 1 143 ? -49.009 7.638 75.388 1.00 87.31 143 ALA A C 1
ATOM 1163 O O . ALA A 1 143 ? -49.232 7.926 76.568 1.00 87.31 143 ALA A O 1
ATOM 1164 N N . SER A 1 144 ? -49.499 8.358 74.375 1.00 88.56 144 SER A N 1
ATOM 1165 C CA . SER A 1 144 ? -50.371 9.526 74.543 1.00 88.56 144 SER A CA 1
ATOM 1166 C C . SER A 1 144 ? -51.712 9.162 75.196 1.00 88.56 144 SER A C 1
ATOM 1168 O O . SER A 1 144 ? -52.144 9.807 76.159 1.00 88.56 144 SER A O 1
ATOM 1170 N N . GLU A 1 145 ? -52.352 8.081 74.743 1.00 88.00 145 GLU A N 1
ATOM 1171 C CA . GLU A 1 145 ? -53.593 7.548 75.324 1.00 88.00 145 GLU A CA 1
ATOM 1172 C C . GLU A 1 145 ? -53.400 7.143 76.795 1.00 88.00 145 GLU A C 1
ATOM 1174 O O . GLU A 1 145 ? -54.195 7.518 77.663 1.00 88.00 145 GLU A O 1
ATOM 1179 N N . PHE A 1 146 ? -52.307 6.442 77.111 1.00 86.69 146 PHE A N 1
ATOM 1180 C CA . PHE A 1 146 ? -51.972 6.044 78.478 1.00 86.69 146 PHE A CA 1
ATOM 1181 C C . PHE A 1 146 ? -51.722 7.252 79.385 1.00 86.69 146 PHE A C 1
ATOM 1183 O O . PHE A 1 146 ? -52.229 7.313 80.510 1.00 86.69 146 PHE A O 1
ATOM 1190 N N . GLN A 1 147 ? -50.991 8.252 78.891 1.00 85.44 147 GLN A N 1
ATOM 1191 C CA . GLN A 1 147 ? -50.751 9.487 79.630 1.00 85.44 147 GLN A CA 1
ATOM 1192 C C . GLN A 1 147 ? -52.059 10.241 79.901 1.00 85.44 147 GLN A C 1
ATOM 1194 O O . GLN A 1 147 ? -52.277 10.750 81.005 1.00 85.44 147 GLN A O 1
ATOM 1199 N N . THR A 1 148 ? -52.967 10.254 78.924 1.00 83.75 148 THR A N 1
ATOM 1200 C CA . THR A 1 148 ? -54.317 10.810 79.070 1.00 83.75 148 THR A CA 1
ATOM 1201 C C . THR A 1 148 ? -55.098 10.073 80.160 1.00 83.75 148 THR A C 1
ATOM 1203 O O . THR A 1 148 ? -55.645 10.711 81.063 1.00 83.75 148 THR A O 1
ATOM 1206 N N . PHE A 1 149 ? -55.082 8.737 80.157 1.00 85.38 149 PHE A N 1
ATOM 1207 C CA . PHE A 1 149 ? -55.724 7.918 81.188 1.00 85.38 149 PHE A CA 1
ATOM 1208 C C . PHE A 1 149 ? -55.177 8.201 82.597 1.00 85.38 149 PHE A C 1
ATOM 1210 O O . PHE A 1 149 ? -55.953 8.401 83.537 1.00 85.38 149 PHE A O 1
ATOM 1217 N N . LEU A 1 150 ? -53.850 8.269 82.759 1.00 87.12 150 LEU A N 1
ATOM 1218 C CA . LEU A 1 150 ? -53.223 8.599 84.043 1.00 87.12 150 LEU A CA 1
ATOM 1219 C C . LEU A 1 150 ? -53.661 9.973 84.560 1.00 87.12 150 LEU A C 1
ATOM 1221 O O . LEU A 1 150 ? -53.898 10.133 85.761 1.00 87.12 150 LEU A O 1
ATOM 1225 N N . ASN A 1 151 ? -53.786 10.957 83.670 1.00 86.06 151 ASN A N 1
ATOM 1226 C CA . ASN A 1 151 ? -54.242 12.295 84.030 1.00 86.06 151 ASN A CA 1
ATOM 1227 C C . ASN A 1 151 ? -55.712 12.299 84.474 1.00 86.06 151 ASN A C 1
ATOM 1229 O O . ASN A 1 151 ? -56.020 12.880 85.516 1.00 86.06 151 ASN A O 1
ATOM 1233 N N . ILE A 1 152 ? -56.597 11.587 83.768 1.00 84.56 152 ILE A N 1
ATOM 1234 C CA . ILE A 1 152 ? -58.008 11.426 84.162 1.00 84.56 152 ILE A CA 1
ATOM 1235 C C . ILE A 1 152 ? -58.108 10.750 85.533 1.00 84.56 152 ILE A C 1
ATOM 1237 O O . ILE A 1 152 ? -58.797 11.249 86.423 1.00 84.56 152 ILE A O 1
ATOM 1241 N N . LYS A 1 153 ? -57.375 9.652 85.755 1.00 83.38 153 LYS A N 1
ATOM 1242 C CA . LYS A 1 153 ? -57.382 8.932 87.037 1.00 83.38 153 LYS A CA 1
ATOM 1243 C C . LYS A 1 153 ? -56.953 9.831 88.202 1.00 83.38 153 LYS A C 1
ATOM 1245 O O . LYS A 1 153 ? -57.581 9.800 89.259 1.00 83.38 153 LYS A O 1
ATOM 1250 N N . LYS A 1 154 ? -55.922 10.661 88.007 1.00 85.06 154 LYS A N 1
ATOM 1251 C CA . LYS A 1 154 ? -55.481 11.652 89.005 1.00 85.06 154 LYS A CA 1
ATOM 1252 C C . LYS A 1 154 ? -56.549 12.705 89.304 1.00 85.06 154 LYS A C 1
ATOM 1254 O O . LYS A 1 154 ? -56.618 13.164 90.439 1.00 85.06 154 LYS A O 1
ATOM 1259 N N . MET A 1 155 ? -57.352 13.102 88.317 1.00 77.88 155 MET A N 1
ATOM 1260 C CA . MET A 1 155 ? -58.463 14.037 88.528 1.00 77.88 155 MET A CA 1
ATOM 1261 C C . MET A 1 155 ? -59.606 13.391 89.314 1.00 77.88 155 MET A C 1
ATOM 1263 O O . MET A 1 155 ? -60.115 14.005 90.244 1.00 77.88 155 MET A O 1
ATOM 1267 N N . VAL A 1 156 ? -59.958 12.140 89.002 1.00 78.44 156 VAL A N 1
ATOM 1268 C CA . VAL A 1 156 ? -61.017 11.400 89.711 1.00 78.44 156 VAL A CA 1
ATOM 1269 C C . VAL A 1 156 ? -60.654 11.145 91.177 1.00 78.44 156 VAL A C 1
ATOM 1271 O O . VAL A 1 156 ? -61.520 11.237 92.029 1.00 78.44 156 VAL A O 1
ATOM 1274 N N . GLN A 1 157 ? -59.385 10.871 91.494 1.00 71.00 157 GLN A N 1
ATOM 1275 C CA . GLN A 1 157 ? -58.928 10.646 92.877 1.00 71.00 157 GLN A CA 1
ATOM 1276 C C . GLN A 1 157 ? -58.809 11.922 93.730 1.00 71.00 157 GLN A C 1
ATOM 1278 O O . GLN A 1 157 ? -58.524 11.829 94.922 1.00 71.00 157 GLN A O 1
ATOM 1283 N N . ARG A 1 158 ? -58.943 13.108 93.125 1.00 62.34 158 ARG A N 1
ATOM 1284 C CA . ARG A 1 158 ? -58.867 14.408 93.814 1.00 62.34 158 ARG A CA 1
ATOM 1285 C C . ARG A 1 158 ? -60.240 15.006 94.140 1.00 62.34 158 ARG A C 1
ATOM 1287 O O . ARG A 1 158 ? -60.272 16.029 94.819 1.00 62.34 158 ARG A O 1
ATOM 1294 N N . ASN A 1 159 ? -61.316 14.381 93.668 1.00 47.12 159 ASN A N 1
ATOM 1295 C CA . ASN A 1 159 ? -62.704 14.688 94.017 1.00 47.12 159 ASN A CA 1
ATOM 1296 C C . ASN A 1 159 ? -63.241 13.636 94.990 1.00 47.12 159 ASN A C 1
ATOM 1298 O O . ASN A 1 159 ? -64.147 13.995 95.770 1.00 47.12 159 ASN A O 1
#

Organism: Mytilus edulis (NCBI:txid6550)

Sequence (159 aa):
MTFYCSTHIEPCCVSCISDKHKHCRELVDLSEVTKGVKCSTEFLDLKERVEDVSLILEELTQSKVDQKLNLQNMKQKIDYDVERIRKAINCHLDKLQNKFSELLVDTELQQRNIIDRLIEELSEIQYSAAKISDELQITEQHASEFQTFLNIKKMVQRN

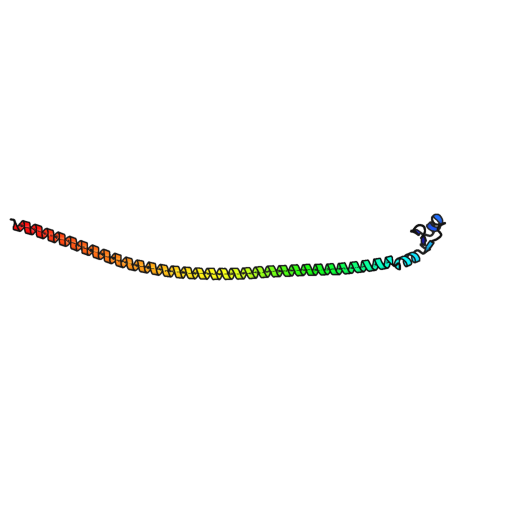Foldseek 3Di:
DWWAQPVVRDIDDPVCCVPPVVPGPDIGRPVVVVVCCCPDPVNVVVVVVVVVVVVVVVVVVVVVVVVVVVV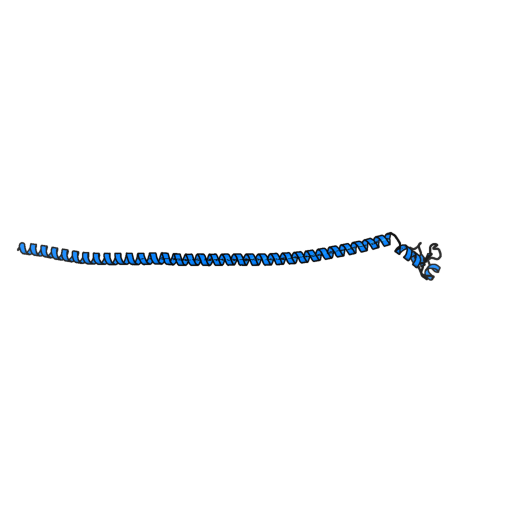VVVVVVVVVVVVVVVVVVVVVVVVVVVVVVVVVVVVVVVVVVVVVVVVVVVVVVVVVVVVVVVVVVVVVVVVVVVVVVVVVVVVVVVD

pLDDT: mean 92.76, std 7.57, range [47.12, 98.31]

Radius of gyration: 62.33 Å; chains: 1; bounding box: 109×35×168 Å

Secondary structure (DSSP, 8-state):
-EEEETTTTEEEEHHHHHHTSTT-S-EEEHHHHHHHHHTSHHHHHHHHHHHHHHHHHHHHHHHHHHHHHHHHHHHHHHHHHHHHHHHHHHHHHHHHHHHHHHHHHHHHHHHHHHHHHHHHHHHHHHHHHHHHHHHHHHHHHHHHHHHHHHHHHHHHTT-